Protein AF-A0A8I1UPL5-F1 (afdb_monomer_lite)

pLDDT: mean 81.96, std 17.94, range [40.91, 97.62]

Secondary structure (DSSP, 8-state):
-------TTS--HHHHHHHHTTT--GGG--TTTHHHHHHHHHHTT-HHHHHHHHHHHS-----------------

Foldseek 3Di:
DDPPPDDPDADDLVRCLVQVVVVHNPVNDDPVNLVVSLVVCVVVVVVVSNVVSVCVNCVDDPPDPPDPPPPPDDD

Radius of gyration: 20.44 Å; chains: 1; bounding box: 50×40×58 Å

Sequence (75 aa):
MDDRKPAAGAPTIDEIYRQLKKGLGHELVDDNNVFELIRRSEQDGQAVLAQELREWKFPCKPDRPEAPARRAGHR

Structure (mmCIF, N/CA/C/O backbone):
data_AF-A0A8I1UPL5-F1
#
_entry.id   AF-A0A8I1UPL5-F1
#
loop_
_atom_site.group_PDB
_atom_site.id
_atom_site.type_symbol
_atom_site.label_atom_id
_atom_site.label_alt_id
_atom_site.label_comp_id
_atom_site.label_asym_id
_atom_site.label_entity_id
_atom_site.label_seq_id
_atom_site.pdbx_PDB_ins_code
_atom_site.Cartn_x
_atom_site.Cartn_y
_atom_site.Cartn_z
_atom_site.occupancy
_atom_site.B_iso_or_equiv
_atom_site.auth_seq_id
_atom_site.auth_comp_id
_atom_site.auth_asym_id
_atom_site.auth_atom_id
_atom_site.pdbx_PDB_model_num
ATOM 1 N N . MET A 1 1 ? 20.852 -2.415 14.117 1.00 40.91 1 MET A N 1
ATOM 2 C CA . MET A 1 1 ? 19.930 -1.588 13.321 1.00 40.91 1 MET A CA 1
ATOM 3 C C . MET A 1 1 ? 20.426 -1.735 11.899 1.00 40.91 1 MET A C 1
ATOM 5 O O . MET A 1 1 ? 21.522 -1.279 11.628 1.00 40.91 1 MET A O 1
ATOM 9 N N . ASP A 1 2 ? 19.761 -2.526 11.065 1.00 45.56 2 ASP A N 1
ATOM 10 C CA . ASP A 1 2 ? 20.229 -2.801 9.705 1.00 45.56 2 ASP A CA 1
ATOM 11 C C . ASP A 1 2 ? 20.118 -1.539 8.832 1.00 45.56 2 ASP A C 1
ATOM 13 O O . ASP A 1 2 ? 19.039 -1.196 8.355 1.00 45.56 2 ASP A O 1
ATOM 17 N N . ASP A 1 3 ? 21.250 -0.863 8.611 1.00 54.34 3 ASP A N 1
ATOM 18 C CA . ASP A 1 3 ? 21.455 0.266 7.688 1.00 54.34 3 ASP A CA 1
ATOM 19 C C . ASP A 1 3 ? 21.380 -0.156 6.208 1.00 54.34 3 ASP A C 1
ATOM 21 O O . ASP A 1 3 ? 22.245 0.160 5.384 1.00 54.34 3 ASP A O 1
ATOM 25 N N . ARG A 1 4 ? 20.331 -0.886 5.820 1.00 58.06 4 ARG A N 1
ATOM 26 C CA . ARG A 1 4 ? 20.083 -1.164 4.405 1.00 58.06 4 ARG A CA 1
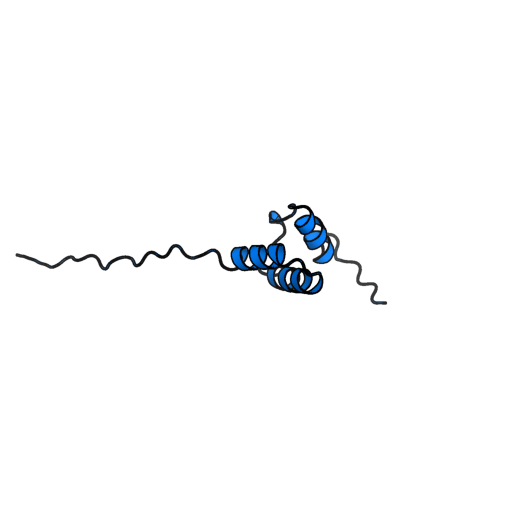ATOM 27 C C . ARG A 1 4 ? 19.518 0.101 3.762 1.00 58.06 4 ARG A C 1
ATOM 29 O O . ARG A 1 4 ? 18.308 0.266 3.650 1.00 58.06 4 ARG A O 1
ATOM 36 N N . LYS A 1 5 ? 20.408 1.003 3.341 1.00 48.88 5 LYS A N 1
ATOM 37 C CA . LYS A 1 5 ? 20.085 2.106 2.428 1.00 48.88 5 LYS A CA 1
ATOM 38 C C . LYS A 1 5 ? 19.335 1.505 1.226 1.00 48.88 5 LYS A C 1
ATOM 40 O O . LYS A 1 5 ? 19.937 0.691 0.519 1.00 48.88 5 LYS A O 1
ATOM 45 N N . PRO A 1 6 ? 18.052 1.837 0.990 1.00 54.72 6 PRO A N 1
ATOM 46 C CA . PRO A 1 6 ? 17.347 1.318 -0.170 1.00 54.72 6 PRO A CA 1
ATOM 47 C C . PRO A 1 6 ? 18.087 1.771 -1.431 1.00 54.72 6 PRO A C 1
ATOM 49 O O . PRO A 1 6 ? 18.600 2.893 -1.502 1.00 54.72 6 PRO A O 1
ATOM 52 N N . ALA A 1 7 ? 18.219 0.859 -2.395 1.00 55.94 7 ALA A N 1
ATOM 53 C CA . ALA A 1 7 ? 18.816 1.157 -3.687 1.00 55.94 7 ALA A CA 1
ATOM 54 C C . ALA A 1 7 ? 18.103 2.381 -4.277 1.00 55.94 7 ALA A C 1
ATOM 56 O O . ALA A 1 7 ? 16.877 2.408 -4.359 1.00 55.94 7 ALA A O 1
ATOM 57 N N . ALA A 1 8 ? 18.870 3.413 -4.630 1.00 62.62 8 ALA A N 1
ATOM 58 C CA . ALA A 1 8 ? 18.333 4.633 -5.210 1.00 62.62 8 ALA A CA 1
ATOM 59 C C . ALA A 1 8 ? 17.656 4.289 -6.546 1.00 62.62 8 ALA A C 1
ATOM 61 O O . ALA A 1 8 ? 18.342 4.088 -7.544 1.00 62.62 8 ALA A O 1
ATOM 62 N N . GLY A 1 9 ? 16.329 4.160 -6.555 1.00 73.19 9 GLY A N 1
ATOM 63 C CA . GLY A 1 9 ? 15.592 3.913 -7.792 1.00 73.19 9 GLY A CA 1
ATOM 64 C C . GLY A 1 9 ? 14.114 3.570 -7.629 1.00 73.19 9 GLY A C 1
ATOM 65 O O . GLY A 1 9 ? 13.317 4.068 -8.414 1.00 73.19 9 GLY A O 1
ATOM 66 N N . ALA A 1 10 ? 13.727 2.785 -6.620 1.00 77.62 10 ALA A N 1
ATOM 67 C CA . ALA A 1 10 ? 12.335 2.360 -6.438 1.00 77.62 10 ALA A CA 1
ATOM 68 C C . ALA A 1 10 ? 11.799 2.742 -5.048 1.00 77.62 10 ALA A C 1
ATOM 70 O O . ALA A 1 10 ? 12.539 2.614 -4.066 1.00 77.62 10 ALA A O 1
ATOM 71 N N . PRO A 1 11 ? 10.538 3.205 -4.947 1.00 88.94 11 PRO A N 1
ATOM 72 C CA . PRO A 1 11 ? 9.919 3.505 -3.665 1.00 88.94 11 PRO A CA 1
ATOM 73 C C . PRO A 1 11 ? 9.767 2.225 -2.838 1.00 88.94 11 PRO A C 1
ATOM 75 O O . PRO A 1 11 ? 9.426 1.160 -3.347 1.00 88.94 11 PRO A O 1
ATOM 78 N N . THR A 1 12 ? 10.027 2.333 -1.542 1.00 94.38 12 THR A N 1
ATOM 79 C CA . THR A 1 12 ? 9.854 1.238 -0.582 1.00 94.38 12 THR A CA 1
ATOM 80 C C . THR A 1 12 ? 8.375 0.910 -0.356 1.00 94.38 12 THR A C 1
ATOM 82 O O . THR A 1 12 ? 7.500 1.749 -0.577 1.00 94.38 12 THR A O 1
ATOM 85 N N . ILE A 1 13 ? 8.084 -0.284 0.175 1.00 95.44 13 ILE A N 1
ATOM 86 C CA . ILE A 1 13 ? 6.719 -0.690 0.562 1.00 95.44 13 ILE A CA 1
ATOM 87 C C . ILE A 1 13 ? 6.067 0.348 1.481 1.00 95.44 13 ILE A C 1
ATOM 89 O O . ILE A 1 13 ? 4.921 0.729 1.261 1.00 95.44 13 ILE A O 1
ATOM 93 N N . ASP A 1 14 ? 6.797 0.863 2.474 1.00 95.75 14 ASP A N 1
ATOM 94 C CA . ASP A 1 14 ? 6.279 1.896 3.374 1.00 95.75 14 ASP A CA 1
ATOM 95 C C . ASP A 1 14 ? 5.994 3.226 2.656 1.00 95.75 14 ASP A C 1
ATOM 97 O O . ASP A 1 14 ? 5.047 3.928 3.011 1.00 95.75 14 ASP A O 1
ATOM 101 N N . GLU A 1 15 ? 6.784 3.599 1.647 1.00 96.50 15 GLU A N 1
ATOM 102 C CA . GLU A 1 15 ? 6.535 4.800 0.841 1.00 96.50 15 GLU A CA 1
ATOM 103 C C . GLU A 1 15 ? 5.305 4.653 -0.049 1.00 96.50 15 GLU A C 1
ATOM 105 O O . GLU A 1 15 ? 4.485 5.572 -0.095 1.00 96.50 15 GLU A O 1
ATOM 110 N N . ILE A 1 16 ? 5.151 3.507 -0.715 1.00 96.94 16 ILE A N 1
ATOM 111 C CA . ILE A 1 16 ? 3.968 3.197 -1.527 1.00 96.94 16 ILE A CA 1
ATOM 112 C C . ILE A 1 16 ? 2.731 3.161 -0.623 1.00 96.94 16 ILE A C 1
ATOM 114 O O . ILE A 1 16 ? 1.746 3.845 -0.885 1.00 96.94 16 ILE A O 1
ATOM 118 N N . TYR A 1 17 ? 2.809 2.472 0.515 1.00 97.50 17 TYR A N 1
ATOM 119 C CA . TYR A 1 17 ? 1.719 2.379 1.484 1.00 97.50 17 TYR A CA 1
ATOM 120 C C . TYR A 1 17 ? 1.260 3.752 2.008 1.00 97.50 17 TYR A C 1
ATOM 122 O O . TYR A 1 17 ? 0.062 4.033 2.080 1.00 97.50 17 TYR A O 1
ATOM 130 N N . ARG A 1 18 ? 2.196 4.660 2.327 1.00 97.25 18 ARG A N 1
ATOM 131 C CA . ARG A 1 18 ? 1.856 6.036 2.738 1.00 97.25 18 ARG A CA 1
ATOM 132 C C . ARG A 1 18 ? 1.157 6.839 1.640 1.00 97.25 18 ARG A C 1
ATOM 134 O O . ARG A 1 18 ? 0.406 7.755 1.976 1.00 97.25 18 ARG A O 1
ATOM 141 N N . GLN A 1 19 ? 1.428 6.549 0.368 1.00 97.31 19 GLN A N 1
ATOM 142 C CA . GLN A 1 19 ? 0.734 7.167 -0.764 1.00 97.31 19 GLN A CA 1
ATOM 143 C C . GLN A 1 19 ? -0.664 6.571 -0.940 1.00 97.31 19 GLN A C 1
ATOM 145 O O . GLN A 1 19 ? -1.625 7.332 -1.042 1.00 97.31 19 GLN A O 1
ATOM 150 N N . LEU A 1 20 ? -0.799 5.246 -0.835 1.00 97.00 20 LEU A N 1
ATOM 151 C CA . LEU A 1 20 ? -2.087 4.553 -0.939 1.00 97.00 20 LEU A CA 1
ATOM 152 C C . LEU A 1 20 ? -3.084 5.013 0.129 1.00 97.00 20 LEU A C 1
ATOM 154 O O . LEU A 1 20 ? -4.241 5.271 -0.180 1.00 97.00 20 LEU A O 1
ATOM 158 N N . LYS A 1 21 ? -2.632 5.259 1.366 1.00 96.75 21 LYS A N 1
ATOM 159 C CA . LYS A 1 21 ? -3.472 5.856 2.428 1.00 96.75 21 LYS A CA 1
ATOM 160 C C . LYS A 1 21 ? -4.040 7.241 2.086 1.00 96.75 21 LYS A C 1
ATOM 162 O O . LYS A 1 21 ? -4.944 7.713 2.767 1.00 96.75 21 LYS A O 1
ATOM 167 N N . LYS A 1 22 ? -3.484 7.913 1.077 1.00 96.25 22 LYS A N 1
ATOM 168 C CA . LYS A 1 22 ? -3.939 9.213 0.566 1.00 96.25 22 LYS A CA 1
ATOM 169 C C . LYS A 1 22 ? -4.717 9.079 -0.751 1.00 96.25 22 LYS A C 1
ATOM 171 O O . LYS A 1 22 ? -5.041 10.104 -1.342 1.00 96.25 22 LYS A O 1
ATOM 176 N N . GLY A 1 23 ? -4.978 7.855 -1.218 1.00 93.75 23 GLY A N 1
ATOM 177 C CA . GLY A 1 23 ? -5.577 7.576 -2.526 1.00 93.75 23 GLY A CA 1
ATOM 178 C C . GLY A 1 23 ? -4.631 7.814 -3.711 1.00 93.75 23 GLY A C 1
ATOM 179 O O . GLY A 1 23 ? -5.096 8.098 -4.809 1.00 93.75 23 GLY A O 1
ATOM 180 N N . LEU A 1 24 ? -3.311 7.764 -3.495 1.00 94.69 24 LEU A N 1
ATOM 181 C CA . LEU A 1 24 ? -2.274 7.983 -4.515 1.00 94.69 24 LEU A CA 1
ATOM 182 C C . LEU A 1 24 ? -1.378 6.745 -4.666 1.00 94.69 24 LEU A C 1
ATOM 184 O O . LEU A 1 24 ? -1.347 5.891 -3.786 1.00 94.69 24 LEU A O 1
ATOM 188 N N . GLY A 1 25 ? -0.580 6.670 -5.735 1.00 92.31 25 GLY A N 1
ATOM 189 C CA . GLY A 1 25 ? 0.457 5.640 -5.872 1.00 92.31 25 GLY A CA 1
ATOM 190 C C . GLY A 1 25 ? -0.063 4.262 -6.283 1.00 92.31 25 GLY A C 1
ATOM 191 O O . GLY A 1 25 ? 0.655 3.277 -6.130 1.00 92.31 25 GLY A O 1
ATOM 192 N N . HIS A 1 26 ? -1.286 4.175 -6.819 1.00 93.38 26 HIS A N 1
ATOM 193 C CA . HIS A 1 26 ? -1.807 2.930 -7.390 1.00 93.38 26 HIS A CA 1
ATOM 194 C C . HIS A 1 26 ? -0.956 2.457 -8.580 1.00 93.38 26 HIS A C 1
ATOM 196 O O . HIS A 1 26 ? -0.790 1.255 -8.753 1.00 93.38 26 HIS A O 1
ATOM 202 N N . GLU A 1 27 ? -0.348 3.371 -9.350 1.00 93.44 27 GLU A N 1
ATOM 203 C CA . GLU A 1 27 ? 0.607 3.018 -10.413 1.00 93.44 27 GLU A CA 1
ATOM 204 C C . GLU A 1 27 ? 1.913 2.380 -9.913 1.00 93.44 27 GLU A C 1
ATOM 206 O O . GLU A 1 27 ? 2.657 1.810 -10.707 1.00 93.44 27 GLU A O 1
ATOM 211 N N . LEU A 1 28 ? 2.203 2.482 -8.613 1.00 94.44 28 LEU A N 1
ATOM 212 C CA . LEU A 1 28 ? 3.382 1.881 -7.989 1.00 94.44 28 LEU A CA 1
ATOM 213 C C . LEU A 1 28 ? 3.100 0.464 -7.471 1.00 94.44 28 LEU A C 1
ATOM 215 O O . LEU A 1 28 ? 4.021 -0.202 -7.003 1.00 94.44 28 LEU A O 1
ATOM 219 N N . VAL A 1 29 ? 1.843 0.010 -7.511 1.00 94.44 29 VAL A N 1
ATOM 220 C CA . VAL A 1 29 ? 1.457 -1.343 -7.102 1.00 94.44 29 VAL A CA 1
ATOM 221 C C . VAL A 1 29 ? 1.740 -2.314 -8.245 1.00 94.44 29 VAL A C 1
ATOM 223 O O . VAL A 1 29 ? 1.330 -2.087 -9.381 1.00 94.44 29 VAL A O 1
ATOM 226 N N . ASP A 1 30 ? 2.440 -3.403 -7.935 1.00 93.44 30 ASP A N 1
ATOM 227 C CA . ASP A 1 30 ? 2.792 -4.458 -8.883 1.00 93.44 30 ASP A CA 1
ATOM 228 C C . ASP A 1 30 ? 2.670 -5.856 -8.248 1.00 93.44 30 ASP A C 1
ATOM 230 O O . ASP A 1 30 ? 2.508 -6.001 -7.032 1.00 93.44 30 ASP A O 1
ATOM 234 N N . ASP A 1 31 ? 2.759 -6.903 -9.073 1.00 92.75 31 ASP A N 1
ATOM 235 C CA . ASP A 1 31 ? 2.622 -8.301 -8.638 1.00 92.75 31 ASP A CA 1
ATOM 236 C C . ASP A 1 31 ? 3.638 -8.725 -7.560 1.00 92.75 31 ASP A C 1
ATOM 238 O O . ASP A 1 31 ? 3.369 -9.646 -6.783 1.00 92.75 31 ASP A O 1
ATOM 242 N N . ASN A 1 32 ? 4.795 -8.061 -7.481 1.00 93.31 32 ASN A N 1
ATOM 243 C CA . ASN A 1 32 ? 5.833 -8.352 -6.494 1.00 93.31 32 ASN A CA 1
ATOM 244 C C . ASN A 1 32 ? 5.535 -7.696 -5.143 1.00 93.31 32 ASN A C 1
ATOM 246 O O . ASN A 1 32 ? 5.905 -8.248 -4.107 1.00 93.31 32 ASN A O 1
ATOM 250 N N . ASN A 1 33 ? 4.889 -6.526 -5.139 1.00 95.25 33 ASN A N 1
ATOM 251 C CA . ASN A 1 33 ? 4.684 -5.735 -3.925 1.00 95.25 33 ASN A CA 1
ATOM 252 C C . ASN A 1 33 ? 3.260 -5.821 -3.342 1.00 95.25 33 ASN A C 1
ATOM 254 O O . ASN A 1 33 ? 3.081 -5.619 -2.137 1.00 95.25 33 ASN A O 1
ATOM 258 N N . VAL A 1 34 ? 2.258 -6.197 -4.147 1.00 95.62 34 VAL A N 1
ATOM 259 C CA . VAL A 1 34 ? 0.839 -6.188 -3.752 1.00 95.62 34 VAL A CA 1
ATOM 260 C C . VAL A 1 34 ? 0.558 -7.034 -2.506 1.00 95.62 34 VAL A C 1
ATOM 262 O O . VAL A 1 34 ? -0.204 -6.626 -1.632 1.00 95.62 34 VAL A O 1
ATOM 265 N N . PHE A 1 35 ? 1.215 -8.187 -2.356 1.00 96.62 35 PHE A N 1
ATOM 266 C CA . PHE A 1 35 ? 1.034 -9.055 -1.188 1.00 96.62 35 PHE A CA 1
ATOM 267 C C . PHE A 1 35 ? 1.532 -8.422 0.111 1.00 96.62 35 PHE A C 1
ATOM 269 O O . PHE A 1 35 ? 0.894 -8.558 1.158 1.00 96.62 35 PHE A O 1
ATOM 276 N N . GLU A 1 36 ? 2.669 -7.733 0.053 1.00 97.06 36 GLU A N 1
ATOM 277 C CA . GLU A 1 36 ? 3.248 -7.086 1.225 1.00 97.06 36 GLU A CA 1
ATOM 278 C C . GLU A 1 36 ? 2.436 -5.848 1.619 1.00 97.06 36 GLU A C 1
ATOM 280 O O . GLU A 1 36 ? 2.194 -5.620 2.805 1.00 97.06 36 GLU A O 1
ATOM 285 N N . LEU A 1 37 ? 1.902 -5.124 0.631 1.00 97.50 37 LEU A N 1
ATOM 286 C CA . LEU A 1 37 ? 0.968 -4.020 0.847 1.00 97.50 37 LEU A CA 1
ATOM 287 C C . LEU A 1 3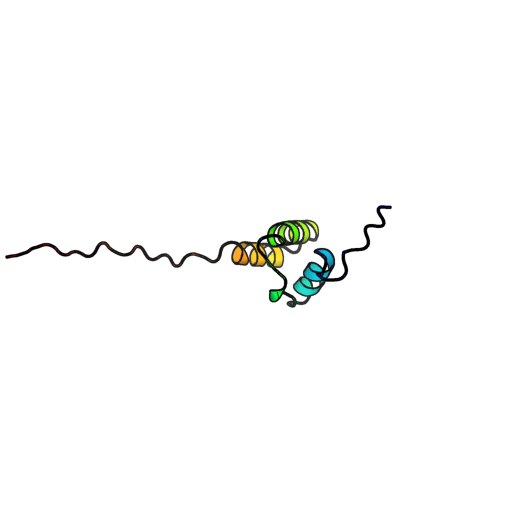7 ? -0.360 -4.485 1.465 1.00 97.50 37 LEU A C 1
ATOM 289 O O . LEU A 1 37 ? -0.852 -3.831 2.387 1.00 97.50 37 LEU A O 1
ATOM 293 N N . ILE A 1 38 ? -0.919 -5.625 1.032 1.00 97.25 38 ILE A N 1
ATOM 294 C CA . ILE A 1 38 ? -2.107 -6.232 1.664 1.00 97.25 38 ILE A CA 1
ATOM 295 C C . ILE A 1 38 ? -1.814 -6.539 3.133 1.00 97.25 38 ILE A C 1
ATOM 297 O O . ILE A 1 38 ? -2.545 -6.083 4.011 1.00 97.25 38 ILE A O 1
ATOM 301 N N . ARG A 1 39 ? -0.711 -7.246 3.414 1.00 97.62 39 ARG A N 1
ATOM 302 C CA . ARG A 1 39 ? -0.323 -7.607 4.784 1.00 97.62 39 ARG A CA 1
ATOM 303 C C . ARG A 1 39 ? -0.136 -6.371 5.663 1.00 97.62 39 ARG A C 1
ATOM 305 O O . ARG A 1 39 ? -0.599 -6.348 6.801 1.00 97.62 39 ARG A O 1
ATOM 312 N N . ARG A 1 40 ? 0.525 -5.333 5.147 1.00 97.50 40 ARG A N 1
ATOM 313 C CA . ARG A 1 40 ? 0.734 -4.074 5.873 1.00 97.50 40 ARG A CA 1
ATOM 314 C C . ARG A 1 40 ? -0.587 -3.371 6.177 1.00 97.50 40 ARG A C 1
ATOM 316 O O . ARG A 1 40 ? -0.772 -2.888 7.291 1.00 97.50 40 ARG A O 1
ATOM 323 N N . SER A 1 41 ? -1.503 -3.360 5.210 1.00 97.50 41 SER A N 1
ATOM 324 C CA . SER A 1 41 ? -2.839 -2.775 5.356 1.00 97.50 41 SER A CA 1
ATOM 325 C C . SER A 1 41 ? -3.660 -3.510 6.420 1.00 97.50 41 SER A C 1
ATOM 327 O O . SER A 1 41 ? -4.292 -2.869 7.254 1.00 97.50 41 SER A O 1
ATOM 329 N N . GLU A 1 42 ? -3.601 -4.844 6.456 1.00 97.56 42 GLU A N 1
ATOM 330 C CA . GLU A 1 42 ? -4.239 -5.664 7.499 1.00 97.56 42 GLU A CA 1
ATOM 331 C C . GLU A 1 42 ? -3.668 -5.371 8.895 1.00 97.56 42 GLU A C 1
ATOM 333 O O . GLU A 1 42 ? -4.427 -5.217 9.851 1.00 97.56 42 GLU A O 1
ATOM 338 N N . GLN A 1 43 ? -2.341 -5.247 9.014 1.00 97.50 43 GLN A N 1
ATOM 339 C CA . GLN A 1 43 ? -1.667 -4.946 10.284 1.00 97.50 43 GLN A CA 1
ATOM 340 C C . GLN A 1 43 ? -2.032 -3.564 10.849 1.00 97.50 43 GLN A C 1
ATOM 342 O O . GLN A 1 43 ? -2.098 -3.407 12.065 1.00 97.50 43 GLN A O 1
ATOM 347 N N . ASP A 1 44 ? -2.270 -2.576 9.983 1.00 96.62 44 ASP A N 1
ATOM 348 C CA . ASP A 1 44 ? -2.636 -1.194 10.348 1.00 96.62 44 ASP A CA 1
ATOM 349 C C . ASP A 1 44 ? -4.168 -0.985 10.418 1.00 96.62 44 ASP A C 1
ATOM 351 O O . ASP A 1 44 ? -4.646 0.143 10.552 1.00 96.62 44 ASP A O 1
ATOM 355 N N . GLY A 1 45 ? -4.960 -2.057 10.269 1.00 97.38 45 GLY A N 1
ATOM 356 C CA . GLY A 1 45 ? -6.426 -2.011 10.313 1.00 97.38 45 GLY A CA 1
ATOM 357 C C . GLY A 1 45 ? -7.092 -1.327 9.110 1.00 97.38 45 GLY A C 1
ATOM 358 O O . GLY A 1 45 ? -8.272 -0.984 9.177 1.00 97.38 45 GLY A O 1
ATOM 359 N N . GLN A 1 46 ? -6.377 -1.130 7.999 1.00 97.00 46 GLN A N 1
ATOM 360 C CA . GLN A 1 46 ? -6.899 -0.531 6.766 1.00 97.00 46 GLN A CA 1
ATOM 361 C C . GLN A 1 46 ? -7.653 -1.571 5.918 1.00 97.00 46 GLN A C 1
ATOM 363 O O . GLN A 1 46 ? -7.222 -1.948 4.829 1.00 97.00 46 GLN A O 1
ATOM 368 N N . ALA A 1 47 ? -8.788 -2.059 6.428 1.00 95.94 47 ALA A N 1
ATOM 369 C CA . ALA A 1 47 ? -9.541 -3.157 5.813 1.00 95.94 47 ALA A CA 1
ATOM 370 C C . ALA A 1 47 ? -10.021 -2.862 4.378 1.00 95.94 47 ALA A C 1
ATOM 372 O O . ALA A 1 47 ? -9.993 -3.759 3.538 1.00 95.94 47 ALA A O 1
ATOM 373 N N . VAL A 1 48 ? -10.424 -1.617 4.093 1.00 95.94 48 VAL A N 1
ATOM 374 C CA . VAL A 1 48 ? -10.850 -1.191 2.746 1.00 95.94 48 VAL A CA 1
ATOM 375 C C . VAL A 1 48 ? -9.675 -1.257 1.773 1.00 95.94 48 VAL A C 1
ATOM 377 O O . VAL A 1 48 ? -9.762 -1.962 0.776 1.00 95.94 48 VAL A O 1
ATOM 380 N N . LEU A 1 49 ? -8.536 -0.657 2.128 1.00 96.38 49 LEU A N 1
ATOM 381 C CA . LEU A 1 49 ? -7.337 -0.685 1.289 1.00 96.38 49 LEU A CA 1
ATOM 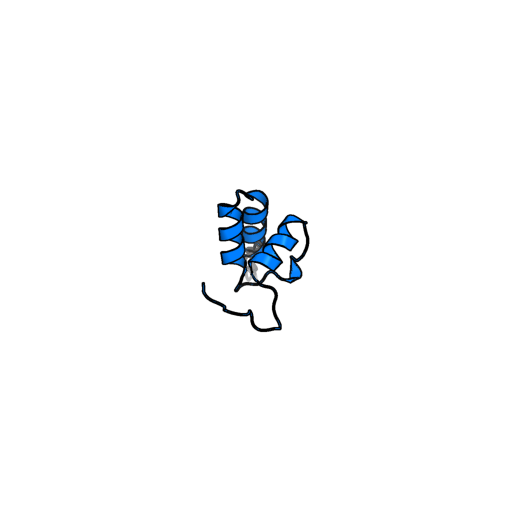382 C C . LEU A 1 49 ? -6.828 -2.115 1.046 1.00 96.38 49 LEU A C 1
ATOM 384 O O . LEU A 1 49 ? -6.445 -2.467 -0.068 1.00 96.38 49 LEU A O 1
ATOM 388 N N . ALA A 1 50 ? -6.858 -2.971 2.072 1.00 97.06 50 ALA A N 1
ATOM 389 C CA . ALA A 1 50 ? -6.509 -4.381 1.918 1.00 97.06 50 ALA A CA 1
ATOM 390 C C . ALA A 1 50 ? -7.440 -5.093 0.922 1.00 97.06 50 ALA A C 1
ATOM 392 O O . ALA A 1 50 ? -6.982 -5.932 0.147 1.00 97.06 50 ALA A O 1
ATOM 393 N N . GLN A 1 51 ? -8.736 -4.770 0.936 1.00 95.50 51 GLN A N 1
ATOM 394 C CA . GLN A 1 51 ? -9.702 -5.321 -0.009 1.00 95.50 51 GLN A CA 1
ATOM 395 C C . GLN A 1 51 ? -9.436 -4.829 -1.436 1.00 95.50 51 GLN A C 1
ATOM 397 O O . GLN A 1 51 ? -9.342 -5.659 -2.338 1.00 95.50 51 GLN A O 1
ATOM 402 N N . GLU A 1 52 ? -9.218 -3.528 -1.625 1.00 94.38 52 GLU A N 1
ATOM 403 C CA . GLU A 1 52 ? -8.909 -2.936 -2.933 1.00 94.38 52 GLU A CA 1
ATOM 404 C C . GLU A 1 52 ? -7.658 -3.571 -3.562 1.00 94.38 52 GLU A C 1
ATOM 406 O O . GLU A 1 52 ? -7.655 -3.940 -4.734 1.00 94.38 52 GLU A O 1
ATOM 411 N N . LEU A 1 53 ? -6.600 -3.786 -2.772 1.00 95.38 53 LEU A N 1
ATOM 412 C CA . LEU A 1 53 ? -5.374 -4.440 -3.244 1.00 95.38 53 LEU A CA 1
ATOM 413 C C . LEU A 1 53 ? -5.591 -5.918 -3.617 1.00 95.38 53 LEU A C 1
ATOM 415 O O . LEU A 1 53 ? -4.956 -6.426 -4.544 1.00 95.38 53 LEU A O 1
ATOM 419 N N . ARG A 1 54 ? -6.499 -6.629 -2.931 1.00 94.38 54 ARG A N 1
ATOM 420 C CA . ARG A 1 54 ? -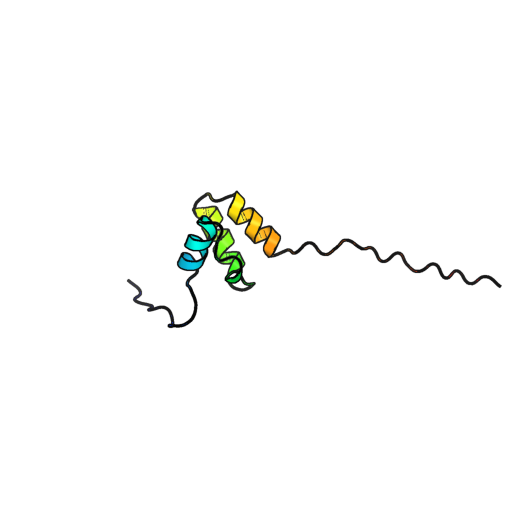6.881 -8.000 -3.318 1.00 94.38 54 ARG 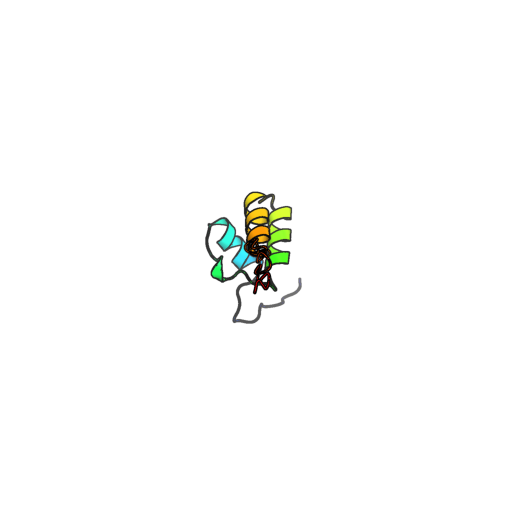A CA 1
ATOM 421 C C . ARG A 1 54 ? -7.646 -8.009 -4.636 1.00 94.38 54 ARG A C 1
ATOM 423 O O . ARG A 1 54 ? -7.390 -8.881 -5.460 1.00 94.38 54 ARG A O 1
ATOM 430 N N . GLU A 1 55 ? -8.559 -7.062 -4.834 1.00 91.25 55 GLU A N 1
ATOM 431 C CA . GLU A 1 55 ? -9.298 -6.916 -6.094 1.00 91.25 55 GLU A CA 1
ATOM 432 C C . GLU A 1 55 ? -8.365 -6.556 -7.246 1.00 91.25 55 GLU A C 1
ATOM 434 O O . GLU A 1 55 ? -8.481 -7.119 -8.330 1.00 91.25 55 GLU A O 1
ATOM 439 N N . TRP A 1 56 ? -7.372 -5.702 -6.995 1.00 88.25 56 TRP A N 1
ATOM 440 C CA . TRP A 1 56 ? -6.339 -5.386 -7.975 1.00 88.25 56 TRP A CA 1
ATOM 441 C C . TRP A 1 56 ? -5.554 -6.633 -8.409 1.00 88.25 56 TRP A C 1
ATOM 443 O O . TRP A 1 56 ? -5.358 -6.855 -9.601 1.00 88.25 56 TRP A O 1
ATOM 453 N N . LYS A 1 57 ? -5.160 -7.491 -7.455 1.00 85.19 57 LYS A N 1
ATOM 454 C CA . LYS A 1 57 ? -4.431 -8.744 -7.728 1.00 85.19 57 LYS A CA 1
ATOM 455 C C . LYS A 1 57 ? -5.255 -9.744 -8.547 1.00 85.19 57 LYS A C 1
ATOM 457 O O . LYS A 1 57 ? -4.712 -10.524 -9.330 1.00 85.19 57 LYS A O 1
ATOM 462 N N . PHE A 1 58 ? -6.563 -9.780 -8.327 1.00 80.00 58 PHE A N 1
ATOM 463 C CA . PHE A 1 58 ? -7.476 -10.643 -9.059 1.00 80.00 58 PHE A CA 1
ATOM 464 C C . PHE A 1 58 ? -8.339 -9.776 -9.969 1.00 80.00 58 PHE A C 1
ATOM 466 O O . PHE A 1 58 ? -9.525 -9.625 -9.670 1.00 80.00 58 PHE A O 1
ATOM 473 N N . PRO A 1 59 ? -7.795 -9.232 -11.081 1.00 65.44 59 PRO A N 1
ATOM 474 C CA . PRO A 1 59 ? -8.644 -8.583 -12.059 1.00 65.44 59 PRO A CA 1
ATOM 475 C C . PRO A 1 59 ? -9.627 -9.655 -12.507 1.00 65.44 59 PRO A C 1
ATOM 477 O O . PRO A 1 59 ? -9.232 -10.645 -13.132 1.00 65.44 59 PRO A O 1
ATOM 480 N N . CYS A 1 60 ? -10.879 -9.523 -12.065 1.00 61.78 60 CYS A N 1
ATOM 481 C CA . CYS A 1 60 ? -11.925 -10.489 -12.334 1.00 61.78 60 CYS A CA 1
ATOM 482 C C . CYS A 1 60 ? -11.871 -10.797 -13.825 1.00 61.78 60 CYS A C 1
ATOM 484 O O . CYS A 1 60 ? -12.079 -9.912 -14.659 1.00 61.78 60 CYS A O 1
ATOM 486 N N . LYS A 1 61 ? -11.526 -12.046 -14.165 1.00 60.22 61 LYS A N 1
ATOM 487 C CA . LYS A 1 61 ? -11.645 -12.512 -15.542 1.00 60.22 61 LYS A CA 1
ATOM 488 C C . LYS A 1 61 ? -13.088 -12.211 -15.941 1.00 60.22 61 LYS A C 1
ATOM 490 O O . LYS A 1 61 ? -13.974 -12.561 -15.156 1.00 60.22 61 LYS A O 1
ATOM 495 N N . PRO A 1 62 ? -13.360 -11.564 -17.087 1.00 56.06 62 PRO A N 1
ATOM 496 C CA . PRO A 1 62 ? -14.728 -11.506 -17.552 1.00 56.06 62 PRO A CA 1
ATOM 497 C C . PRO A 1 62 ? -15.188 -12.955 -17.681 1.00 56.06 62 PRO A C 1
ATOM 499 O O . PRO A 1 62 ? -14.608 -13.738 -18.437 1.00 56.06 62 PRO A O 1
ATOM 502 N N . ASP A 1 63 ? -16.178 -13.314 -16.870 1.00 58.25 63 ASP A N 1
ATOM 503 C CA . ASP A 1 63 ? -16.953 -14.525 -17.040 1.00 58.25 63 ASP A CA 1
ATOM 504 C C . ASP A 1 63 ? -17.568 -14.437 -18.436 1.00 58.25 63 ASP A C 1
ATOM 506 O O . ASP A 1 63 ? -18.546 -13.735 -18.687 1.00 58.25 63 ASP A O 1
ATOM 510 N N . ARG A 1 64 ? -16.907 -15.063 -19.403 1.00 54.84 64 ARG A N 1
ATOM 511 C CA . ARG A 1 64 ? -17.563 -15.459 -20.630 1.00 54.84 64 ARG A CA 1
ATOM 512 C C . ARG A 1 64 ? -17.370 -16.956 -20.740 1.00 54.84 64 ARG A C 1
ATOM 514 O O . ARG A 1 64 ? -16.315 -17.392 -21.202 1.00 54.84 64 ARG A O 1
ATOM 521 N N . PRO A 1 65 ? -18.369 -17.769 -20.368 1.00 57.59 65 PRO A N 1
ATOM 522 C CA . PRO A 1 65 ? -18.524 -19.030 -21.056 1.00 57.59 65 PRO A CA 1
ATOM 523 C C . PRO A 1 65 ? -18.720 -18.669 -22.533 1.00 57.59 65 PRO A C 1
ATOM 525 O O . PRO A 1 65 ? -19.770 -18.163 -22.935 1.00 57.59 65 PRO A O 1
ATOM 528 N N . GLU A 1 66 ? -17.679 -18.839 -23.349 1.00 56.94 66 GLU A N 1
ATOM 529 C CA . GLU A 1 66 ? -17.859 -18.933 -24.791 1.00 56.94 66 GLU A CA 1
ATOM 530 C C . GLU A 1 66 ? -18.798 -20.120 -25.006 1.00 56.94 66 GLU A C 1
ATOM 532 O O . GLU A 1 66 ? -18.413 -21.281 -24.870 1.00 56.94 66 GLU A O 1
ATOM 537 N N . ALA A 1 67 ? -20.082 -19.820 -25.207 1.00 63.75 67 ALA A N 1
ATOM 538 C CA . ALA A 1 67 ? -21.076 -20.820 -25.534 1.00 63.75 67 ALA A CA 1
ATOM 539 C C . ALA A 1 67 ? -20.544 -21.612 -26.737 1.00 63.75 67 ALA A C 1
ATOM 541 O O . ALA A 1 67 ? -20.153 -20.983 -27.727 1.00 63.75 67 ALA A O 1
ATOM 542 N N . PRO A 1 68 ? -20.509 -22.957 -26.690 1.00 58.19 68 PRO A N 1
ATOM 543 C CA . PRO A 1 68 ? -20.017 -23.725 -27.818 1.00 58.19 68 PRO A CA 1
ATOM 544 C C . PRO A 1 68 ? -20.878 -23.365 -29.022 1.00 58.19 68 PRO A C 1
ATOM 546 O O . PRO A 1 68 ? -22.108 -23.481 -28.974 1.00 58.19 68 PRO A O 1
ATOM 549 N N . 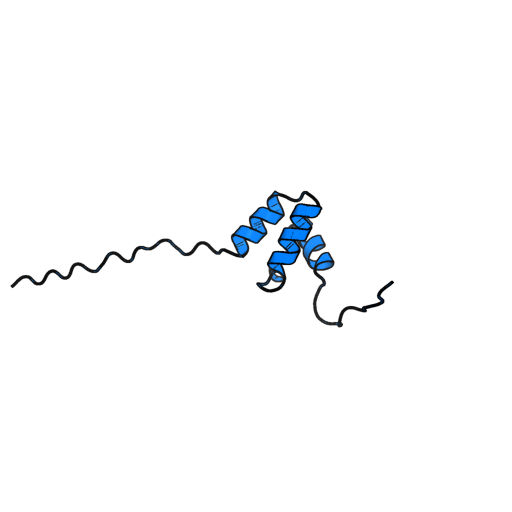ALA A 1 69 ? -20.230 -22.883 -30.084 1.00 63.09 69 ALA A N 1
ATOM 550 C CA . ALA A 1 69 ? -20.876 -22.597 -31.348 1.00 63.09 69 ALA A CA 1
ATOM 551 C C . ALA A 1 69 ? -21.629 -23.856 -31.786 1.00 63.09 69 ALA A C 1
ATOM 553 O O . ALA A 1 69 ? -21.045 -24.825 -32.270 1.00 63.09 69 ALA A O 1
ATOM 554 N N . ARG A 1 70 ? -22.951 -23.852 -31.596 1.00 63.91 70 ARG A N 1
ATOM 555 C CA . ARG A 1 70 ? -23.846 -24.831 -32.195 1.00 63.91 70 ARG A CA 1
ATOM 556 C C . ARG A 1 70 ? -23.791 -24.625 -33.704 1.00 63.91 70 ARG A C 1
ATOM 558 O O . ARG A 1 70 ? -24.630 -23.939 -34.274 1.00 63.91 70 ARG A O 1
ATOM 565 N N . ARG A 1 71 ? -22.819 -25.242 -34.368 1.00 60.25 71 ARG A N 1
ATOM 566 C CA . ARG A 1 71 ? -22.985 -25.667 -35.755 1.00 60.25 71 ARG A CA 1
ATOM 567 C C . ARG A 1 71 ? -23.408 -27.124 -35.725 1.00 60.25 71 ARG A C 1
ATOM 569 O O . ARG A 1 71 ? -22.622 -28.033 -35.955 1.00 60.25 71 ARG A O 1
ATOM 576 N N . ALA A 1 72 ? -24.683 -27.314 -35.388 1.00 60.69 72 ALA A N 1
ATOM 577 C CA . ALA A 1 72 ? -25.405 -28.495 -35.816 1.00 60.69 72 ALA A CA 1
ATOM 578 C C . ALA A 1 72 ? -25.374 -28.489 -37.348 1.00 60.69 72 ALA A C 1
ATOM 580 O O . ALA A 1 72 ? -25.900 -27.572 -37.980 1.00 60.69 72 ALA A O 1
ATOM 581 N N . GLY A 1 73 ? -24.691 -29.470 -37.933 1.00 61.97 73 GLY A N 1
ATOM 582 C CA . GLY A 1 73 ? -24.865 -29.772 -39.341 1.00 61.97 73 GLY A CA 1
ATOM 583 C C . GLY A 1 73 ? -26.322 -30.147 -39.574 1.00 61.97 73 GLY A C 1
ATOM 584 O O . GLY A 1 73 ? -26.839 -31.033 -38.902 1.00 61.97 73 GLY A O 1
ATOM 585 N N . HIS A 1 74 ? -26.972 -29.480 -40.519 1.00 59.25 74 HIS A N 1
ATOM 586 C CA . HIS A 1 74 ? -28.213 -29.963 -41.098 1.00 59.25 74 HIS A CA 1
ATOM 587 C C . HIS A 1 74 ? -28.240 -29.644 -42.593 1.00 59.25 74 HIS A C 1
ATOM 589 O O . HIS A 1 74 ? -28.422 -28.495 -42.980 1.00 59.25 74 HIS A O 1
ATOM 595 N N . ARG A 1 75 ? -28.131 -30.751 -43.338 1.00 59.12 75 ARG A N 1
ATOM 596 C CA . ARG A 1 75 ? -28.500 -31.027 -44.731 1.00 59.12 75 ARG A CA 1
ATOM 597 C C . ARG A 1 75 ? -27.617 -30.504 -45.857 1.00 59.12 75 ARG A C 1
ATOM 599 O O . ARG A 1 75 ? -27.565 -29.280 -46.074 1.00 59.12 75 ARG A O 1
#